Protein AF-A0A1V5PEC6-F1 (afdb_monomer_lite)

pLDDT: mean 80.4, std 12.34, range [36.28, 92.38]

Structure (mmCIF, N/CA/C/O backbone):
data_AF-A0A1V5PEC6-F1
#
_entry.id   AF-A0A1V5PEC6-F1
#
loop_
_atom_site.group_PDB
_atom_site.id
_atom_site.type_symbol
_atom_site.label_atom_id
_atom_site.label_alt_id
_atom_site.label_comp_id
_atom_site.label_asym_id
_atom_site.label_entity_id
_atom_site.label_seq_id
_atom_site.pdbx_PDB_ins_code
_atom_site.Cartn_x
_atom_site.Cartn_y
_atom_site.Cartn_z
_atom_site.occupancy
_atom_site.B_iso_or_equiv
_atom_site.auth_seq_id
_atom_site.auth_comp_id
_atom_site.auth_asym_id
_atom_site.auth_atom_id
_atom_site.pdbx_PDB_model_num
ATOM 1 N N . MET A 1 1 ? -6.894 9.941 4.009 1.00 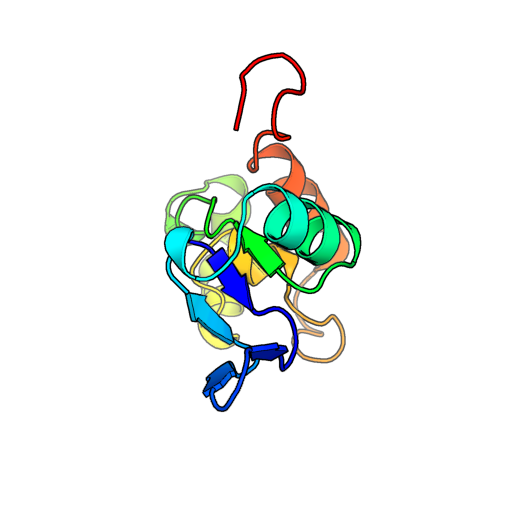76.56 1 MET A N 1
ATOM 2 C CA . MET A 1 1 ? -7.697 8.841 3.411 1.00 76.56 1 MET A CA 1
ATOM 3 C C . MET A 1 1 ? -6.934 7.546 3.629 1.00 76.56 1 MET A C 1
ATOM 5 O O . MET A 1 1 ? -5.707 7.568 3.592 1.00 76.56 1 MET A O 1
ATOM 9 N N . LEU A 1 2 ? -7.643 6.447 3.872 1.00 83.62 2 LEU A N 1
ATOM 10 C CA . LEU A 1 2 ? -7.085 5.103 4.033 1.00 83.62 2 LEU A CA 1
ATOM 11 C C . LEU A 1 2 ? -7.549 4.227 2.874 1.00 83.62 2 LEU A C 1
ATOM 13 O O . LEU A 1 2 ? -8.600 4.488 2.293 1.00 83.62 2 LEU A O 1
ATOM 17 N N . ARG A 1 3 ? -6.800 3.174 2.586 1.00 83.56 3 ARG A N 1
ATOM 18 C CA . ARG A 1 3 ? -7.191 2.110 1.667 1.00 83.56 3 ARG A CA 1
ATOM 19 C C . ARG A 1 3 ? -7.408 0.820 2.443 1.00 83.56 3 ARG A C 1
ATOM 21 O O . ARG A 1 3 ? -6.683 0.543 3.402 1.00 83.56 3 ARG A O 1
ATOM 28 N N . ALA A 1 4 ? -8.409 0.047 2.043 1.00 87.81 4 ALA A N 1
ATOM 29 C CA . ALA A 1 4 ? -8.644 -1.291 2.565 1.00 87.81 4 AL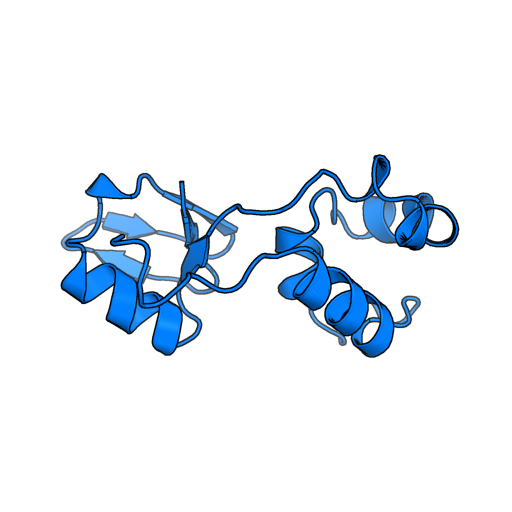A A CA 1
ATOM 30 C C . ALA A 1 4 ? -7.759 -2.322 1.855 1.00 87.81 4 ALA A C 1
ATOM 32 O O . ALA A 1 4 ? -7.869 -2.499 0.646 1.00 87.81 4 ALA A O 1
ATOM 33 N N . LEU A 1 5 ? -6.917 -3.037 2.605 1.00 84.38 5 LEU A N 1
ATOM 34 C CA . LEU A 1 5 ? -6.051 -4.091 2.044 1.00 84.38 5 LEU A CA 1
ATOM 35 C C . LEU A 1 5 ? -6.755 -5.454 2.006 1.00 84.38 5 LEU A C 1
ATOM 37 O O . LEU A 1 5 ? -6.326 -6.398 1.351 1.00 84.38 5 LEU A O 1
ATOM 41 N N . THR A 1 6 ? -7.878 -5.555 2.712 1.00 86.94 6 THR A N 1
ATOM 42 C CA . THR A 1 6 ? -8.738 -6.733 2.769 1.00 86.94 6 THR A CA 1
ATOM 43 C C . THR A 1 6 ? -10.194 -6.296 2.892 1.00 86.94 6 THR A C 1
ATOM 45 O O . THR A 1 6 ? -10.479 -5.134 3.182 1.00 86.94 6 THR A O 1
ATOM 48 N N . ASN A 1 7 ? -11.132 -7.225 2.724 1.00 89.69 7 ASN A N 1
ATOM 49 C CA . ASN A 1 7 ? -12.543 -6.944 2.962 1.00 89.69 7 ASN A CA 1
ATOM 50 C C . ASN A 1 7 ? -12.782 -6.669 4.459 1.00 89.69 7 ASN A C 1
ATOM 52 O O . ASN A 1 7 ? -12.430 -7.473 5.333 1.00 89.69 7 ASN A O 1
ATOM 56 N N . LEU A 1 8 ? -13.402 -5.530 4.767 1.00 91.25 8 LEU A N 1
ATOM 57 C CA . LEU A 1 8 ? -13.740 -5.111 6.126 1.00 91.25 8 LEU A CA 1
ATOM 58 C C . LEU A 1 8 ? -15.248 -4.990 6.279 1.00 91.25 8 LEU A C 1
ATOM 60 O O . LEU A 1 8 ? -15.952 -4.514 5.392 1.00 91.25 8 LEU A O 1
ATOM 64 N N . ARG A 1 9 ? -15.742 -5.362 7.458 1.00 90.31 9 ARG A N 1
ATOM 65 C CA . ARG A 1 9 ? -17.127 -5.115 7.848 1.00 90.31 9 ARG A CA 1
ATOM 66 C C . ARG A 1 9 ? -17.152 -4.072 8.952 1.00 90.31 9 ARG A C 1
ATOM 68 O O . ARG A 1 9 ? -16.499 -4.247 9.979 1.00 90.31 9 ARG A O 1
ATOM 75 N N . HIS A 1 10 ? -17.896 -2.997 8.734 1.00 87.44 10 HIS A N 1
ATOM 76 C CA . HIS A 1 10 ? -18.077 -1.923 9.702 1.00 87.44 10 HIS A CA 1
ATOM 77 C C . HIS A 1 10 ? -19.574 -1.681 9.908 1.00 87.44 10 HIS A C 1
ATOM 79 O O . HIS A 1 10 ? -20.243 -1.077 9.071 1.00 87.44 10 HIS A O 1
ATOM 85 N N . GLY A 1 11 ? -20.124 -2.217 11.002 1.00 87.12 11 GLY A N 1
ATOM 86 C CA . GLY A 1 11 ? -21.572 -2.263 11.204 1.00 87.12 11 GLY A CA 1
ATOM 87 C C . GLY A 1 11 ? -22.258 -3.064 10.092 1.00 87.12 11 GLY A C 1
ATOM 88 O O . GLY A 1 11 ? -21.949 -4.239 9.882 1.00 87.12 11 GLY A O 1
ATOM 89 N N . THR A 1 12 ? -23.173 -2.422 9.366 1.00 88.00 12 THR A N 1
ATOM 90 C CA . THR A 1 12 ? -23.863 -2.990 8.195 1.00 88.00 12 THR A CA 1
ATOM 91 C C . THR A 1 12 ? -23.119 -2.761 6.876 1.00 88.00 12 THR A C 1
ATOM 93 O O . THR A 1 12 ? -23.471 -3.373 5.870 1.00 88.00 12 THR A O 1
ATOM 96 N N . MET A 1 13 ? -22.083 -1.915 6.865 1.00 89.75 13 MET A N 1
ATOM 97 C CA . MET A 1 13 ? -21.319 -1.574 5.668 1.00 89.75 13 MET A CA 1
ATOM 98 C C . MET A 1 13 ? -20.239 -2.624 5.380 1.00 89.75 13 MET A C 1
ATOM 100 O O . MET A 1 13 ? -19.487 -3.027 6.274 1.00 89.75 13 MET A O 1
ATOM 104 N N . LEU A 1 14 ? -20.145 -3.037 4.115 1.00 92.38 14 LEU A N 1
ATOM 105 C CA . LEU A 1 14 ? -19.034 -3.822 3.583 1.00 92.38 14 LEU A CA 1
ATOM 106 C C . LEU A 1 14 ? -18.090 -2.880 2.830 1.00 92.38 14 LEU A C 1
ATOM 108 O O . LEU A 1 14 ? -18.511 -2.248 1.867 1.00 92.38 14 LEU A O 1
ATOM 112 N N . ILE A 1 15 ? -16.839 -2.807 3.276 1.00 91.69 15 ILE A N 1
ATOM 113 C CA . ILE A 1 15 ? -15.745 -2.105 2.597 1.00 91.69 15 ILE A CA 1
ATOM 114 C C . ILE A 1 15 ? -14.924 -3.182 1.891 1.00 91.69 15 ILE A C 1
ATOM 116 O O . ILE A 1 15 ? -14.429 -4.104 2.546 1.00 91.69 15 ILE A O 1
ATOM 120 N N . ARG A 1 16 ? -14.826 -3.115 0.567 1.00 86.69 16 ARG A N 1
ATOM 121 C CA . ARG A 1 16 ? -14.109 -4.110 -0.236 1.00 86.69 16 ARG A CA 1
ATOM 122 C C . ARG A 1 16 ? -12.607 -3.821 -0.238 1.00 86.69 16 ARG A C 1
ATOM 124 O O . ARG A 1 16 ? -12.192 -2.682 -0.044 1.00 86.69 16 ARG A O 1
ATOM 131 N N . LYS A 1 17 ? -11.787 -4.853 -0.469 1.00 83.44 17 LYS A N 1
ATOM 132 C CA . LYS A 1 17 ? -10.354 -4.683 -0.774 1.00 83.44 17 LYS A CA 1
ATOM 133 C C . LYS A 1 17 ? -10.211 -3.664 -1.917 1.00 83.44 17 LYS A C 1
ATOM 135 O O . LYS A 1 17 ? -10.938 -3.754 -2.901 1.00 83.44 17 LYS A O 1
ATOM 140 N N . GLY A 1 18 ? -9.300 -2.708 -1.760 1.00 73.12 18 GLY A N 1
ATOM 141 C CA . GLY A 1 18 ? -9.060 -1.612 -2.701 1.00 73.12 18 GLY A CA 1
ATOM 142 C C . GLY A 1 18 ? -9.884 -0.347 -2.439 1.00 73.12 18 GLY A C 1
ATOM 143 O O . GLY A 1 18 ? -9.473 0.727 -2.871 1.00 73.12 18 GLY A O 1
ATOM 144 N N . ASP A 1 19 ? -10.987 -0.421 -1.683 1.00 83.94 19 ASP A N 1
ATOM 145 C CA . ASP A 1 19 ? -11.826 0.755 -1.432 1.00 83.94 19 ASP A CA 1
ATOM 146 C C . ASP A 1 19 ? -11.064 1.836 -0.650 1.00 83.94 19 ASP A C 1
ATOM 148 O O . ASP A 1 19 ? -10.371 1.571 0.343 1.00 83.94 19 ASP A O 1
ATOM 152 N N . LEU A 1 20 ? -11.265 3.087 -1.071 1.00 81.69 20 LEU A N 1
ATOM 153 C CA . LEU A 1 20 ? -10.803 4.265 -0.351 1.00 81.69 20 LEU A CA 1
ATOM 154 C C . LEU A 1 20 ? -11.830 4.671 0.704 1.00 81.69 20 LEU A C 1
ATOM 156 O O . LEU A 1 20 ? -13.010 4.881 0.425 1.00 81.69 20 LEU A O 1
ATOM 160 N N . ILE A 1 21 ? -11.361 4.841 1.931 1.00 87.38 21 ILE A N 1
ATOM 161 C CA . ILE A 1 21 ? -12.182 5.138 3.100 1.00 87.38 21 ILE A CA 1
ATOM 162 C C . ILE A 1 21 ? -11.652 6.365 3.822 1.00 87.38 21 ILE A C 1
ATOM 164 O O . ILE A 1 21 ? -10.451 6.562 4.026 1.00 87.38 21 ILE A O 1
ATOM 168 N N . ARG A 1 22 ? -12.582 7.224 4.241 1.00 82.44 22 ARG A N 1
ATOM 169 C CA . ARG A 1 22 ? -12.245 8.395 5.049 1.00 82.44 22 ARG A CA 1
ATOM 170 C C . ARG A 1 22 ? -11.726 7.933 6.407 1.00 82.44 22 ARG A C 1
ATOM 172 O O . ARG A 1 22 ? -12.241 6.986 6.992 1.00 82.44 22 ARG A O 1
ATOM 179 N N . GLU A 1 23 ? -10.745 8.644 6.950 1.00 82.00 23 GLU A N 1
ATOM 180 C CA . GLU A 1 23 ? -10.177 8.319 8.267 1.00 82.00 23 GLU A CA 1
ATOM 181 C C . GLU A 1 23 ? -11.195 8.420 9.404 1.00 82.00 23 GLU A C 1
ATOM 183 O O . GLU A 1 23 ? -11.005 7.778 10.430 1.00 82.00 23 GLU A O 1
ATOM 188 N N . SER A 1 24 ? -12.278 9.178 9.199 1.00 83.31 24 SER A N 1
ATOM 189 C CA . SER A 1 24 ? -13.404 9.310 10.125 1.00 83.31 24 SER A CA 1
ATOM 190 C C . SER A 1 24 ? -14.307 8.075 10.199 1.00 83.31 24 SER A C 1
ATOM 192 O O . SER A 1 24 ? -15.147 8.010 11.091 1.00 83.31 24 SER A O 1
ATOM 194 N N . VAL A 1 25 ? -14.157 7.101 9.290 1.00 88.81 25 VAL A N 1
ATOM 195 C CA . VAL A 1 25 ? -14.927 5.842 9.318 1.00 88.81 25 VAL A CA 1
ATOM 196 C C . VAL A 1 25 ? -14.559 5.001 10.544 1.00 88.81 25 VAL A C 1
ATOM 198 O O . VAL A 1 25 ? -15.411 4.325 11.112 1.00 88.81 25 VAL A O 1
ATOM 201 N N . PHE A 1 26 ? -13.303 5.062 10.992 1.00 88.25 26 PHE A N 1
ATOM 202 C CA . PHE A 1 26 ? -12.824 4.329 12.162 1.00 88.25 26 PHE A CA 1
ATOM 203 C C . PHE A 1 26 ? -12.299 5.288 13.229 1.00 88.25 26 PHE A C 1
ATOM 205 O O . PHE A 1 26 ? -11.653 6.287 12.924 1.00 88.25 26 PHE A O 1
ATOM 212 N N . SER A 1 27 ? -12.502 4.949 14.505 1.00 88.75 27 SER A N 1
ATOM 213 C CA . SER A 1 27 ? -11.817 5.654 15.595 1.00 88.75 27 SER A CA 1
ATOM 214 C C . SER A 1 27 ? -10.294 5.530 15.444 1.00 88.75 27 SER A C 1
ATOM 216 O O . SER A 1 27 ? -9.811 4.526 14.913 1.00 88.75 27 SER A O 1
ATOM 218 N N . ALA A 1 28 ? -9.521 6.490 15.963 1.00 82.19 28 ALA A N 1
ATOM 219 C CA . ALA A 1 28 ? -8.054 6.450 15.900 1.00 82.19 28 ALA A CA 1
ATOM 220 C C . ALA A 1 28 ? -7.473 5.139 16.471 1.00 82.19 28 ALA A C 1
ATOM 222 O O . ALA A 1 28 ? -6.570 4.544 15.881 1.00 82.19 28 ALA A O 1
ATOM 223 N N . LYS A 1 29 ? -8.063 4.625 17.561 1.00 86.50 29 LYS A N 1
ATOM 224 C CA . LYS A 1 29 ? -7.698 3.333 18.161 1.00 86.50 29 LYS A CA 1
ATOM 225 C C . LYS A 1 29 ? -7.959 2.165 17.206 1.00 86.50 29 LYS A C 1
ATOM 227 O O . LYS A 1 29 ? -7.072 1.347 16.982 1.00 86.50 29 LYS A O 1
ATOM 232 N N . THR A 1 30 ? -9.161 2.080 16.634 1.00 88.94 30 THR A N 1
ATOM 233 C CA . THR A 1 30 ? -9.528 1.011 15.688 1.00 88.94 30 THR A CA 1
ATOM 234 C C . THR A 1 30 ? -8.667 1.067 14.433 1.00 88.94 30 THR A C 1
ATOM 236 O O . THR A 1 30 ? -8.189 0.037 13.972 1.00 88.94 30 THR A O 1
ATOM 239 N N . ARG A 1 31 ? -8.421 2.272 13.913 1.00 88.12 31 ARG A N 1
ATOM 240 C CA . ARG A 1 31 ? -7.539 2.509 12.773 1.00 88.12 31 ARG A CA 1
ATOM 241 C C . ARG A 1 31 ? -6.131 1.984 13.042 1.00 88.12 31 ARG A C 1
ATOM 243 O O . ARG A 1 31 ? -5.624 1.222 12.231 1.00 88.12 31 ARG A O 1
ATOM 250 N N . GLY A 1 32 ? -5.535 2.324 14.187 1.00 78.50 32 GLY A N 1
ATOM 251 C CA . GLY A 1 32 ? -4.208 1.830 14.567 1.00 78.50 32 GLY A CA 1
ATOM 252 C C . GLY A 1 32 ? -4.134 0.301 14.625 1.00 78.50 32 GLY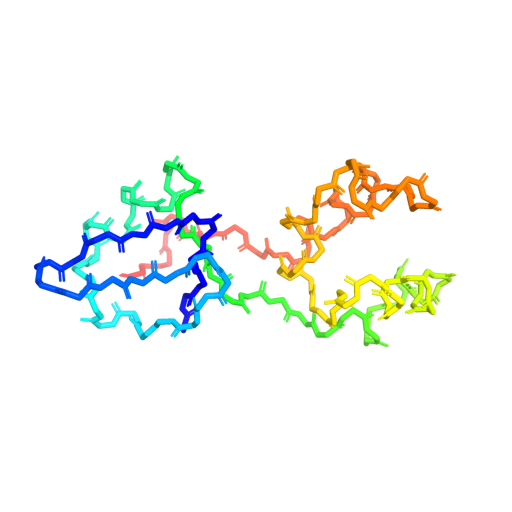 A C 1
ATOM 253 O O . GLY A 1 32 ? -3.184 -0.281 14.112 1.00 78.50 32 GLY A O 1
ATOM 254 N N . VAL A 1 33 ? -5.165 -0.357 15.169 1.00 87.31 33 VAL A N 1
ATOM 255 C CA . VAL A 1 33 ? -5.249 -1.830 15.198 1.00 87.31 33 VAL A CA 1
ATOM 256 C C . VAL A 1 33 ? -5.358 -2.413 13.790 1.00 87.31 33 VAL A C 1
ATOM 258 O O . VAL A 1 33 ? -4.633 -3.345 13.463 1.00 87.31 33 VAL A O 1
ATOM 261 N N . LEU A 1 34 ? -6.232 -1.866 12.944 1.00 89.31 34 LEU A N 1
ATOM 262 C CA . LEU A 1 34 ? -6.418 -2.360 11.579 1.00 89.31 34 LEU A CA 1
ATOM 263 C C . LEU A 1 34 ? -5.168 -2.153 10.714 1.00 89.31 34 LEU A C 1
ATOM 265 O O . LEU A 1 34 ? -4.850 -3.021 9.908 1.00 89.31 34 LEU A O 1
ATOM 269 N N . ILE A 1 35 ? -4.436 -1.053 10.905 1.00 84.56 35 ILE A N 1
ATOM 270 C CA . ILE A 1 35 ? -3.148 -0.823 10.238 1.00 84.56 35 ILE A CA 1
ATOM 271 C C . ILE A 1 35 ? -2.102 -1.827 10.733 1.00 84.56 35 ILE A C 1
ATOM 273 O O . ILE A 1 35 ? -1.455 -2.480 9.925 1.00 84.56 35 ILE A O 1
ATOM 277 N N . ALA A 1 36 ? -1.979 -2.019 12.051 1.00 76.94 36 ALA A N 1
ATOM 278 C CA . ALA A 1 36 ? -1.042 -2.991 12.621 1.00 76.94 36 ALA A CA 1
ATOM 279 C C . ALA A 1 36 ? -1.339 -4.441 12.193 1.00 76.94 36 ALA A C 1
ATOM 281 O O . ALA A 1 36 ? -0.439 -5.272 12.160 1.00 76.94 36 ALA A O 1
ATOM 282 N N . GLN A 1 37 ? -2.595 -4.743 11.857 1.00 86.56 37 GLN A N 1
ATOM 283 C CA . GLN A 1 37 ? -3.032 -6.035 11.326 1.00 86.56 37 GLN A CA 1
ATOM 284 C C . GLN A 1 37 ? -2.905 -6.150 9.797 1.00 86.56 37 GLN A C 1
ATOM 286 O O . GLN A 1 37 ? -3.374 -7.140 9.241 1.00 86.56 37 GLN A O 1
ATOM 291 N N . GLY A 1 38 ? -2.358 -5.145 9.103 1.00 82.88 38 GLY A N 1
ATOM 292 C CA . GLY A 1 38 ? -2.254 -5.151 7.639 1.00 82.88 38 GLY A CA 1
ATOM 293 C C . GLY A 1 38 ? -3.612 -5.140 6.930 1.00 82.88 38 GLY A C 1
ATOM 294 O O . GLY A 1 38 ? -3.758 -5.672 5.839 1.00 82.88 38 GLY A O 1
ATOM 295 N N . ARG A 1 39 ? -4.651 -4.586 7.565 1.00 86.81 39 ARG A N 1
ATOM 296 C CA . ARG A 1 39 ? -6.019 -4.521 7.020 1.00 86.81 39 ARG A CA 1
ATOM 297 C C . ARG A 1 39 ? -6.349 -3.167 6.401 1.00 86.81 39 ARG A C 1
ATOM 299 O O . ARG A 1 39 ? -7.241 -3.079 5.557 1.00 86.81 39 ARG A O 1
ATOM 306 N N . LEU A 1 40 ? -5.648 -2.125 6.839 1.00 86.94 40 LEU A N 1
ATOM 307 C CA . LEU A 1 40 ? -5.708 -0.771 6.304 1.00 86.94 40 LEU A CA 1
ATOM 308 C C . LEU A 1 40 ? -4.295 -0.263 6.041 1.00 86.94 40 LEU A C 1
ATOM 310 O O . LEU A 1 40 ? -3.403 -0.512 6.847 1.00 86.94 40 LEU A O 1
ATOM 314 N N . ALA A 1 41 ? -4.134 0.540 4.997 1.00 81.44 41 ALA A N 1
ATOM 315 C CA . ALA A 1 41 ? -2.942 1.354 4.795 1.00 81.44 41 ALA A CA 1
ATOM 316 C C . ALA A 1 41 ? -3.336 2.821 4.584 1.00 81.44 41 ALA A C 1
ATOM 318 O O . ALA A 1 41 ? -4.410 3.107 4.043 1.00 81.44 41 ALA A O 1
ATOM 319 N N . PRO A 1 42 ? -2.499 3.784 4.993 1.00 73.81 42 PRO A N 1
ATOM 320 C CA . PRO A 1 42 ? -2.605 5.145 4.489 1.00 73.81 42 PRO A CA 1
ATOM 321 C C . PRO A 1 42 ? -2.472 5.144 2.962 1.00 73.81 42 PRO A C 1
ATOM 323 O O . PRO A 1 42 ? -1.634 4.431 2.424 1.00 73.81 42 PRO A O 1
ATOM 326 N N . VAL A 1 43 ? -3.213 6.008 2.262 1.00 70.19 43 VAL A N 1
ATOM 327 C CA . VAL A 1 43 ? -3.013 6.265 0.812 1.00 70.19 43 VAL A CA 1
ATOM 328 C C . VAL A 1 43 ? -1.710 7.059 0.573 1.00 70.19 43 VAL A C 1
ATOM 330 O O . VAL A 1 43 ? -1.577 7.806 -0.387 1.00 70.19 43 VAL A O 1
ATOM 333 N N . GLN A 1 44 ? -0.753 7.010 1.502 1.00 66.12 44 GLN A N 1
ATOM 334 C CA . GLN A 1 44 ? 0.423 7.863 1.436 1.00 66.12 44 GLN A CA 1
ATOM 335 C C . GLN A 1 44 ? 1.435 7.286 0.459 1.00 66.12 44 GLN A C 1
ATOM 337 O O . GLN A 1 44 ? 1.989 6.216 0.677 1.00 66.12 44 GLN A O 1
ATOM 342 N N . GLY A 1 45 ? 1.685 8.045 -0.599 1.00 64.44 45 GLY A N 1
ATOM 343 C CA . GLY A 1 45 ? 2.735 7.776 -1.557 1.00 64.44 45 GLY A CA 1
ATOM 344 C C . GLY A 1 45 ? 2.584 8.693 -2.768 1.00 64.44 45 GLY A C 1
ATOM 345 O O . GLY A 1 45 ? 1.452 8.940 -3.189 1.00 64.44 45 GLY A O 1
ATOM 346 N N . PRO A 1 46 ? 3.673 9.245 -3.322 1.00 70.44 46 PRO A N 1
ATOM 347 C CA . PRO A 1 46 ? 3.592 9.911 -4.616 1.00 70.44 46 PRO A CA 1
ATOM 348 C C . PRO A 1 46 ? 3.120 8.917 -5.698 1.00 70.44 46 PRO A C 1
ATOM 350 O O . PRO A 1 46 ? 3.253 7.701 -5.518 1.00 70.44 46 PRO A O 1
ATOM 353 N N . PRO A 1 47 ? 2.578 9.397 -6.829 1.00 80.81 47 PRO A N 1
ATOM 354 C CA . PRO A 1 47 ? 2.415 8.560 -8.013 1.00 80.81 47 PRO A CA 1
ATOM 355 C C . PRO A 1 47 ? 3.739 7.875 -8.372 1.00 80.81 47 PRO A C 1
ATOM 357 O O . PRO A 1 47 ? 4.786 8.525 -8.329 1.00 80.81 47 PRO A O 1
ATOM 360 N N . VAL A 1 48 ? 3.726 6.595 -8.756 1.00 83.12 48 VAL A N 1
ATOM 361 C CA . VAL A 1 48 ? 4.968 5.900 -9.151 1.00 83.12 48 VAL A CA 1
ATOM 362 C C . VAL A 1 48 ? 5.643 6.600 -10.333 1.00 83.12 48 VAL A C 1
ATOM 364 O O . VAL A 1 48 ? 6.865 6.682 -10.382 1.00 83.12 48 VAL A O 1
ATOM 367 N N . ALA A 1 49 ? 4.845 7.212 -11.216 1.00 79.25 49 ALA A N 1
ATOM 368 C CA . ALA A 1 49 ? 5.304 7.957 -12.386 1.00 79.25 49 ALA A CA 1
ATOM 369 C C . ALA A 1 49 ? 6.162 9.194 -12.062 1.00 79.25 49 ALA A C 1
ATOM 371 O O . ALA A 1 49 ? 6.899 9.660 -12.924 1.00 79.25 49 ALA A O 1
ATOM 372 N N . VAL A 1 50 ? 6.074 9.746 -10.844 1.00 80.12 50 VAL A N 1
ATOM 373 C CA . VAL A 1 50 ? 6.880 10.913 -10.436 1.00 80.12 50 VAL A CA 1
ATOM 374 C C . VAL A 1 50 ? 8.079 10.532 -9.566 1.00 80.12 50 VAL A C 1
ATOM 376 O O . VAL A 1 50 ? 8.785 11.413 -9.077 1.00 80.12 50 VAL A O 1
ATOM 379 N N . VAL A 1 51 ? 8.315 9.234 -9.349 1.00 84.06 51 VAL A N 1
ATOM 380 C CA . VAL A 1 51 ? 9.454 8.728 -8.581 1.00 84.06 51 VAL A CA 1
ATOM 381 C C . VAL A 1 51 ? 10.536 8.249 -9.556 1.00 84.06 51 VAL A C 1
ATOM 383 O O . VAL A 1 51 ? 10.347 7.218 -10.202 1.00 84.06 51 VAL A O 1
ATOM 386 N N . PRO A 1 52 ? 11.705 8.916 -9.629 1.00 85.00 52 PRO A N 1
ATOM 387 C CA . PRO A 1 52 ? 12.763 8.561 -10.585 1.00 85.00 52 PRO A CA 1
ATOM 388 C C . PRO A 1 52 ? 13.246 7.108 -10.476 1.00 85.00 52 PRO A C 1
ATOM 390 O O . PRO A 1 52 ? 13.637 6.495 -11.460 1.00 85.00 52 PRO A O 1
ATOM 393 N N . GLN A 1 53 ? 13.188 6.525 -9.276 1.00 84.88 53 GLN A N 1
ATOM 394 C CA . GLN A 1 53 ? 13.602 5.140 -9.029 1.00 84.88 53 GLN A CA 1
ATOM 395 C C . GLN A 1 53 ? 12.679 4.104 -9.697 1.00 84.88 53 GLN A C 1
ATOM 397 O O . GLN A 1 53 ? 13.113 2.981 -9.948 1.00 84.88 53 GLN A O 1
ATOM 402 N N . PHE A 1 54 ? 11.427 4.469 -9.994 1.00 89.19 54 PHE A N 1
ATOM 403 C CA . PHE A 1 54 ? 10.443 3.588 -10.632 1.00 89.19 54 PHE A CA 1
ATOM 404 C C . PHE A 1 54 ? 10.274 3.851 -12.129 1.00 89.19 54 PHE A C 1
ATOM 406 O O . PHE A 1 54 ? 9.612 3.065 -12.800 1.00 89.19 54 PHE A O 1
ATOM 413 N N . GLU A 1 55 ? 10.908 4.895 -12.672 1.00 88.38 55 GLU A N 1
ATOM 414 C CA . GLU A 1 55 ? 10.863 5.235 -14.100 1.00 88.38 55 GLU A CA 1
ATOM 415 C C . GLU A 1 55 ? 11.170 4.038 -15.024 1.00 88.38 55 GLU A C 1
ATOM 417 O O . GLU A 1 55 ? 10.392 3.816 -15.955 1.00 88.38 55 GLU A O 1
ATOM 422 N N . PRO A 1 56 ? 12.189 3.188 -14.756 1.00 90.25 56 PRO A N 1
ATOM 423 C CA . PRO A 1 56 ? 12.482 2.036 -15.616 1.00 90.25 56 PRO A CA 1
ATOM 424 C C . PRO A 1 56 ? 11.362 0.988 -15.658 1.00 90.25 56 PRO A C 1
ATOM 426 O O . PRO A 1 56 ? 11.308 0.182 -16.582 1.00 90.25 56 PRO A O 1
ATOM 429 N N . TYR A 1 57 ? 10.477 0.997 -14.660 1.00 89.38 57 TYR A N 1
ATOM 430 C CA . TYR A 1 57 ? 9.407 0.020 -14.473 1.00 89.38 57 TYR A CA 1
ATOM 431 C C . TYR A 1 57 ? 8.018 0.624 -14.702 1.00 89.38 57 TYR A C 1
ATOM 433 O O . TYR A 1 57 ? 7.025 -0.086 -14.580 1.00 89.38 57 TYR A O 1
ATOM 441 N N . ALA A 1 58 ? 7.917 1.913 -15.045 1.00 85.00 58 ALA A N 1
ATOM 442 C CA . ALA A 1 58 ? 6.649 2.640 -15.091 1.00 85.00 58 ALA A CA 1
ATOM 443 C C . ALA A 1 58 ? 5.621 2.009 -16.045 1.00 85.00 58 ALA A C 1
ATOM 445 O O . ALA A 1 58 ? 4.439 1.946 -15.718 1.00 85.00 58 ALA A O 1
ATOM 446 N N . ALA A 1 59 ? 6.064 1.500 -17.200 1.00 86.19 59 ALA A N 1
ATOM 447 C CA . ALA A 1 59 ? 5.183 0.840 -18.163 1.00 86.19 59 ALA A CA 1
ATOM 448 C C . ALA A 1 59 ? 4.631 -0.495 -17.635 1.00 86.19 59 ALA A C 1
ATOM 450 O O . ALA A 1 59 ? 3.434 -0.747 -17.752 1.00 86.19 59 ALA A O 1
ATOM 451 N N . SER A 1 60 ? 5.482 -1.321 -17.019 1.00 89.31 60 SER A N 1
ATOM 452 C CA . SER A 1 60 ? 5.064 -2.586 -16.403 1.00 89.31 60 SER A CA 1
ATOM 453 C C . SER A 1 60 ? 4.171 -2.346 -15.184 1.00 89.31 60 SER A C 1
ATOM 455 O O . SER A 1 60 ? 3.129 -2.975 -15.053 1.00 89.31 60 SER A O 1
ATOM 457 N N . LEU A 1 61 ? 4.505 -1.370 -14.334 1.00 89.00 61 LEU A N 1
ATOM 458 C CA . LEU A 1 61 ? 3.668 -0.963 -13.201 1.00 89.00 61 LEU A CA 1
ATOM 459 C C . LEU A 1 61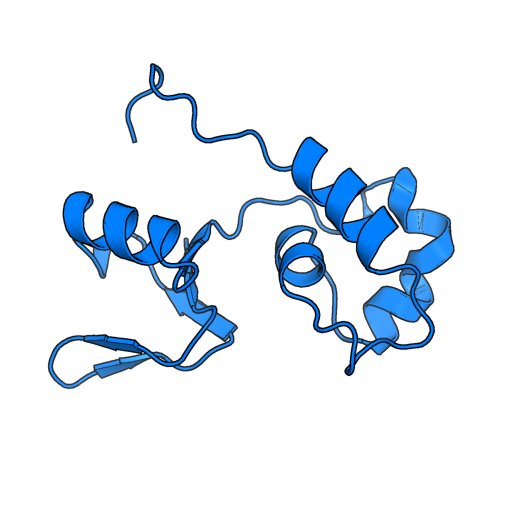 ? 2.275 -0.505 -13.662 1.00 89.00 61 LEU A C 1
ATOM 461 O O . LEU A 1 61 ? 1.272 -0.943 -13.106 1.00 89.00 61 LEU A O 1
ATOM 465 N N . ALA A 1 62 ? 2.194 0.301 -14.726 1.00 87.00 62 ALA A N 1
ATOM 466 C CA . ALA A 1 62 ? 0.919 0.725 -15.299 1.00 87.00 62 ALA A CA 1
ATOM 467 C C . ALA A 1 62 ? 0.116 -0.442 -15.903 1.00 87.00 62 ALA A C 1
ATOM 469 O O . ALA A 1 62 ? -1.107 -0.468 -15.774 1.00 87.00 62 ALA A O 1
ATOM 470 N N . ALA A 1 63 ? 0.784 -1.423 -16.524 1.00 88.19 63 ALA A N 1
ATOM 471 C CA . ALA A 1 63 ? 0.136 -2.631 -17.043 1.00 88.19 63 ALA A CA 1
ATOM 472 C C . ALA A 1 63 ? -0.511 -3.478 -15.931 1.00 88.19 63 ALA A C 1
ATOM 474 O O . ALA A 1 63 ? -1.526 -4.126 -16.174 1.00 88.19 63 ALA A O 1
ATOM 475 N N . HIS A 1 64 ? 0.030 -3.401 -14.713 1.00 86.62 64 HIS A N 1
ATOM 476 C CA . HIS A 1 64 ? -0.503 -4.030 -13.500 1.00 86.62 64 HIS A CA 1
ATOM 477 C C . HIS A 1 64 ? -1.455 -3.140 -12.695 1.00 86.62 64 HIS A C 1
ATOM 479 O O . HIS A 1 64 ? -1.821 -3.483 -11.574 1.00 86.62 64 HIS A O 1
ATOM 485 N N . HIS A 1 65 ? -1.868 -1.994 -13.243 1.00 85.69 65 HIS A N 1
ATOM 486 C CA . HIS A 1 65 ? -2.714 -1.013 -12.552 1.00 85.69 65 HIS A CA 1
ATOM 487 C C . HIS A 1 65 ? -2.109 -0.483 -11.235 1.00 85.69 65 HIS A C 1
ATOM 489 O O . HIS A 1 65 ? -2.832 -0.148 -10.298 1.00 85.69 65 HIS A O 1
ATOM 495 N N . ILE A 1 66 ? -0.777 -0.388 -11.165 1.00 86.94 66 ILE A N 1
ATOM 496 C CA . ILE A 1 66 ? -0.038 0.184 -10.037 1.00 86.94 66 ILE A CA 1
ATOM 497 C C . ILE A 1 66 ? 0.336 1.630 -10.385 1.00 86.94 66 ILE A C 1
ATOM 499 O O . ILE A 1 66 ? 1.312 1.881 -11.094 1.00 86.94 66 ILE A O 1
ATOM 503 N N . GLU A 1 67 ? -0.425 2.601 -9.880 1.00 83.75 67 GLU A N 1
ATOM 504 C CA . GLU A 1 67 ? -0.252 4.029 -10.190 1.00 83.75 67 GLU A CA 1
ATOM 505 C C . GLU A 1 67 ? 0.412 4.811 -9.048 1.00 83.75 67 GLU A C 1
ATOM 507 O O . GLU A 1 67 ? 1.016 5.868 -9.257 1.00 83.75 67 GLU A O 1
ATOM 512 N N . THR A 1 68 ? 0.345 4.291 -7.826 1.00 83.69 68 THR A N 1
ATOM 513 C CA . THR A 1 68 ? 0.838 4.940 -6.609 1.00 83.69 68 THR A CA 1
ATOM 514 C C . THR A 1 68 ? 1.818 4.060 -5.842 1.00 83.69 68 THR A C 1
ATOM 516 O O . THR A 1 68 ? 1.759 2.833 -5.879 1.00 83.69 68 THR A O 1
ATOM 519 N N . VAL A 1 69 ? 2.718 4.691 -5.082 1.00 82.75 69 VAL A N 1
ATOM 520 C CA . VAL A 1 69 ? 3.639 3.972 -4.181 1.00 82.75 69 VAL A CA 1
ATOM 521 C C . VAL A 1 69 ? 2.882 3.106 -3.166 1.00 82.75 69 VAL A C 1
ATOM 523 O O . VAL A 1 69 ? 3.355 2.035 -2.802 1.00 82.75 69 VAL A O 1
ATOM 526 N N . GLY A 1 70 ? 1.681 3.522 -2.751 1.00 78.19 70 GLY A N 1
ATOM 527 C CA . GLY A 1 70 ? 0.817 2.696 -1.909 1.00 78.19 70 GLY A CA 1
ATOM 528 C C . GLY A 1 70 ? 0.344 1.426 -2.618 1.00 78.19 70 GLY A C 1
ATOM 529 O O . GLY A 1 70 ? 0.388 0.349 -2.035 1.00 78.19 70 GLY A O 1
ATOM 530 N N . GLU A 1 71 ? -0.090 1.515 -3.874 1.00 81.31 71 GLU A N 1
ATOM 531 C CA . GLU A 1 71 ? -0.472 0.332 -4.662 1.00 81.31 71 GLU A CA 1
ATOM 532 C C . GLU A 1 71 ? 0.705 -0.617 -4.870 1.00 81.31 71 GLU A C 1
ATOM 534 O O . GLU A 1 71 ? 0.533 -1.820 -4.715 1.00 81.31 71 GLU A O 1
ATOM 539 N N . LEU A 1 72 ? 1.906 -0.080 -5.097 1.00 86.06 72 LEU A N 1
ATOM 540 C CA . LEU A 1 72 ? 3.125 -0.875 -5.233 1.00 86.06 72 LEU A CA 1
ATOM 541 C C . LEU A 1 72 ? 3.438 -1.685 -3.965 1.00 86.06 72 LEU A C 1
ATOM 543 O O . LEU A 1 72 ? 3.816 -2.852 -4.053 1.00 86.06 72 LEU A O 1
ATOM 547 N N . LEU A 1 73 ? 3.244 -1.096 -2.782 1.00 82.88 73 LEU A N 1
ATOM 548 C CA . LEU A 1 73 ? 3.447 -1.779 -1.495 1.00 82.88 73 LEU A CA 1
ATOM 549 C C . LEU A 1 73 ? 2.475 -2.934 -1.240 1.00 82.88 73 LEU A C 1
ATOM 551 O O . LEU A 1 73 ? 2.779 -3.813 -0.439 1.00 82.88 73 LEU A O 1
ATOM 555 N N . ASP A 1 74 ? 1.334 -2.935 -1.919 1.00 79.25 74 ASP A N 1
ATOM 556 C CA . ASP A 1 74 ? 0.288 -3.942 -1.752 1.00 79.25 74 ASP A CA 1
ATOM 557 C C . ASP A 1 74 ? 0.213 -4.937 -2.907 1.00 79.25 74 ASP A C 1
ATOM 559 O O . ASP A 1 74 ? -0.598 -5.864 -2.849 1.00 79.25 74 ASP A O 1
ATOM 563 N N . ALA A 1 75 ? 0.991 -4.710 -3.964 1.00 83.50 75 ALA A N 1
ATOM 564 C CA . ALA A 1 75 ? 1.032 -5.595 -5.109 1.00 83.50 75 ALA A CA 1
ATOM 565 C C . ALA A 1 75 ? 1.409 -7.013 -4.659 1.00 83.50 75 ALA A C 1
ATOM 567 O O . ALA A 1 75 ? 2.259 -7.199 -3.779 1.00 83.50 75 ALA A O 1
ATOM 568 N N . ASP A 1 76 ? 0.744 -8.001 -5.249 1.00 81.38 76 ASP A N 1
ATOM 569 C CA . ASP A 1 76 ? 1.020 -9.407 -4.994 1.00 81.38 76 ASP A CA 1
ATOM 570 C C . ASP A 1 76 ? 2.112 -9.895 -5.952 1.00 81.38 76 ASP A C 1
ATOM 572 O O . ASP A 1 76 ? 2.108 -9.575 -7.141 1.00 81.38 76 ASP A O 1
ATOM 576 N N . ALA A 1 77 ? 3.055 -10.680 -5.434 1.00 78.69 77 ALA A N 1
ATOM 577 C CA . ALA A 1 77 ? 4.124 -11.251 -6.244 1.00 78.69 77 ALA A CA 1
ATOM 578 C C . ALA A 1 77 ? 3.581 -12.243 -7.284 1.00 78.69 77 ALA A C 1
ATOM 580 O O . ALA A 1 77 ? 4.179 -12.375 -8.348 1.00 78.69 77 ALA A O 1
ATOM 581 N N . GLU A 1 78 ? 2.451 -12.901 -6.997 1.00 80.00 78 GLU A N 1
ATOM 582 C CA . GLU A 1 78 ? 1.779 -13.801 -7.944 1.00 80.00 78 GLU A CA 1
ATOM 583 C C . GLU A 1 78 ? 1.093 -13.040 -9.092 1.00 80.00 78 GLU A C 1
ATOM 585 O O . GLU A 1 78 ? 0.940 -13.576 -10.186 1.00 80.00 78 GLU A O 1
ATOM 590 N N . GLU A 1 79 ? 0.692 -11.783 -8.872 1.00 79.25 79 GLU A N 1
ATOM 591 C CA . GLU A 1 79 ? -0.011 -10.973 -9.877 1.00 79.25 79 GLU A CA 1
ATOM 592 C C . GLU A 1 79 ? 0.952 -10.176 -10.776 1.00 79.25 79 GLU A C 1
ATOM 594 O O . GLU A 1 79 ? 0.551 -9.756 -11.860 1.00 79.25 79 GLU A O 1
ATOM 599 N N . CYS A 1 80 ? 2.221 -10.002 -10.378 1.00 82.44 80 CYS A N 1
ATOM 600 C CA . CYS A 1 80 ? 3.212 -9.231 -11.138 1.00 82.44 80 CYS A CA 1
ATOM 601 C C . CYS A 1 80 ? 4.573 -9.942 -11.273 1.00 82.44 80 CYS A C 1
ATOM 603 O O . CYS A 1 80 ? 5.618 -9.408 -10.890 1.00 82.44 80 CYS A O 1
ATOM 605 N N . GLU A 1 81 ? 4.566 -11.152 -11.833 1.00 79.56 81 GLU A N 1
ATOM 606 C CA . GLU A 1 81 ? 5.753 -12.012 -11.984 1.00 79.56 81 GLU A CA 1
ATOM 607 C C . GLU A 1 81 ? 6.903 -11.384 -12.805 1.00 79.56 81 GLU A C 1
ATOM 609 O O . GLU A 1 81 ? 8.064 -11.770 -12.656 1.00 79.56 81 GLU A O 1
ATOM 614 N N . ASP A 1 82 ? 6.608 -10.412 -13.672 1.00 83.62 82 ASP A N 1
ATOM 615 C CA . ASP A 1 82 ? 7.576 -9.690 -14.509 1.00 83.62 82 ASP A CA 1
ATOM 616 C C . ASP A 1 82 ? 8.263 -8.513 -13.794 1.00 83.62 82 ASP A C 1
ATOM 618 O O . ASP A 1 82 ? 9.209 -7.927 -14.330 1.00 83.62 82 ASP A O 1
ATOM 622 N N . LEU A 1 83 ? 7.822 -8.166 -12.582 1.00 86.25 83 LEU A N 1
ATOM 623 C CA . LEU A 1 83 ? 8.374 -7.069 -11.795 1.00 86.25 83 LEU A CA 1
ATOM 624 C C . LEU A 1 83 ? 9.295 -7.584 -10.676 1.00 86.25 83 LEU A C 1
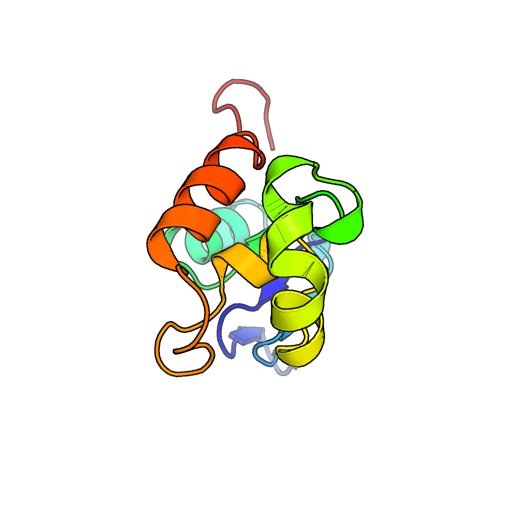ATOM 626 O O . LEU A 1 83 ? 8.958 -8.541 -9.978 1.00 86.25 83 LEU A O 1
ATOM 630 N N . PRO A 1 84 ? 10.429 -6.908 -10.393 1.00 91.06 84 PRO A N 1
ATOM 631 C CA . PRO A 1 84 ? 11.242 -7.187 -9.209 1.00 91.06 84 PRO A CA 1
ATOM 632 C C . PRO A 1 84 ? 10.565 -6.634 -7.941 1.00 91.06 84 PRO A C 1
ATOM 634 O O . PRO A 1 84 ? 11.062 -5.708 -7.293 1.00 91.06 84 PRO A O 1
ATOM 637 N N . LEU A 1 85 ? 9.406 -7.198 -7.593 1.00 88.25 85 LEU A N 1
ATOM 638 C CA . LEU A 1 85 ? 8.458 -6.643 -6.629 1.00 88.25 85 LEU A CA 1
ATOM 639 C C . LEU A 1 85 ? 9.083 -6.385 -5.257 1.00 88.25 85 LEU A C 1
ATOM 641 O O . LEU A 1 85 ? 8.940 -5.298 -4.712 1.00 88.25 85 LEU A O 1
ATOM 645 N N . ALA A 1 86 ? 9.855 -7.343 -4.738 1.00 85.44 86 ALA A N 1
ATOM 646 C CA . ALA A 1 86 ? 10.509 -7.219 -3.436 1.00 85.44 86 ALA A CA 1
ATOM 647 C C . ALA A 1 86 ? 11.466 -6.013 -3.368 1.00 85.44 86 ALA A C 1
ATOM 649 O O . ALA A 1 86 ? 11.510 -5.301 -2.364 1.00 85.44 86 ALA A O 1
ATOM 650 N N . SER A 1 87 ? 12.214 -5.752 -4.443 1.00 87.69 87 SER A N 1
ATOM 651 C CA . SER A 1 87 ? 13.122 -4.602 -4.523 1.00 87.69 87 SER A CA 1
ATOM 652 C C . SER A 1 87 ? 12.358 -3.287 -4.669 1.00 87.69 87 SER A C 1
ATOM 654 O O . SER A 1 87 ? 12.706 -2.297 -4.026 1.00 87.69 87 SER A O 1
ATOM 656 N N . LEU A 1 88 ? 11.294 -3.279 -5.474 1.00 87.94 88 LEU A N 1
ATOM 657 C CA . LEU A 1 88 ? 10.447 -2.103 -5.674 1.00 87.94 88 LEU A CA 1
ATOM 658 C C . LEU A 1 88 ? 9.677 -1.728 -4.401 1.00 87.94 88 LEU A C 1
ATOM 660 O O . LEU A 1 88 ? 9.606 -0.552 -4.054 1.00 87.94 88 LEU A O 1
ATOM 664 N N . GLN A 1 89 ? 9.168 -2.714 -3.663 1.00 88.06 89 GLN A N 1
ATOM 665 C CA . GLN A 1 89 ? 8.486 -2.525 -2.382 1.00 88.06 89 GLN A CA 1
ATOM 666 C C . GLN A 1 89 ? 9.435 -2.036 -1.284 1.00 88.06 89 GLN A C 1
ATOM 668 O O . GLN A 1 89 ? 9.054 -1.184 -0.479 1.00 88.06 89 GLN A O 1
ATOM 673 N N . ALA A 1 90 ? 10.685 -2.509 -1.268 1.00 84.50 90 ALA A N 1
ATOM 674 C CA . ALA A 1 90 ? 11.701 -1.987 -0.359 1.00 84.50 90 ALA A CA 1
ATOM 675 C C . ALA A 1 90 ? 11.953 -0.489 -0.611 1.00 84.50 90 ALA A C 1
ATOM 677 O O . ALA A 1 90 ? 11.849 0.311 0.318 1.00 84.50 90 ALA A O 1
ATOM 678 N N . ALA A 1 91 ? 12.169 -0.095 -1.871 1.00 83.81 91 ALA A N 1
ATOM 679 C CA . ALA A 1 91 ? 12.329 1.310 -2.254 1.00 83.81 91 ALA A CA 1
ATOM 680 C C . ALA A 1 91 ? 11.067 2.148 -1.964 1.00 83.81 91 ALA A C 1
ATOM 682 O O . ALA A 1 91 ? 11.148 3.267 -1.461 1.00 83.81 91 ALA A O 1
ATOM 683 N N . ALA A 1 92 ? 9.878 1.592 -2.209 1.00 84.00 92 ALA A N 1
ATOM 684 C CA . ALA A 1 92 ? 8.601 2.227 -1.893 1.00 84.00 92 ALA A CA 1
ATOM 685 C C . ALA A 1 92 ? 8.430 2.479 -0.386 1.00 84.00 92 ALA A C 1
ATOM 687 O O . ALA A 1 92 ? 7.940 3.536 0.014 1.00 84.00 92 ALA A O 1
ATOM 688 N N . THR A 1 93 ? 8.883 1.548 0.456 1.00 79.50 93 THR A N 1
ATOM 689 C CA . THR A 1 93 ? 8.796 1.661 1.919 1.00 79.50 93 THR A CA 1
ATOM 690 C C . THR A 1 93 ? 9.635 2.825 2.444 1.00 79.50 93 THR A C 1
ATOM 692 O O . THR A 1 93 ? 9.215 3.508 3.373 1.00 79.50 93 THR A O 1
ATOM 695 N N . GLU A 1 94 ? 10.786 3.111 1.831 1.00 77.56 94 GLU A N 1
ATOM 696 C CA . GLU A 1 94 ? 11.623 4.262 2.203 1.00 77.56 94 GLU A CA 1
ATOM 697 C C . GLU A 1 94 ? 10.961 5.613 1.876 1.00 77.56 94 GLU A C 1
ATOM 699 O O . GLU A 1 94 ? 11.206 6.615 2.554 1.00 77.56 94 GLU A O 1
ATOM 704 N N . LEU A 1 95 ? 10.093 5.645 0.859 1.00 72.31 95 LEU A N 1
ATOM 705 C CA . LEU A 1 95 ? 9.356 6.841 0.436 1.00 72.31 95 LEU A CA 1
ATOM 706 C C . LEU A 1 95 ? 8.128 7.112 1.312 1.00 72.31 95 LEU A C 1
ATOM 708 O O . LEU A 1 95 ? 7.711 8.265 1.469 1.00 72.31 95 LEU A O 1
ATOM 712 N N . VAL A 1 96 ? 7.553 6.065 1.904 1.00 68.44 96 VAL A N 1
ATOM 713 C CA . VAL A 1 96 ? 6.464 6.188 2.871 1.00 68.44 96 VAL A CA 1
ATOM 714 C C . VAL A 1 96 ? 7.075 6.458 4.239 1.00 68.44 96 VAL A C 1
ATOM 716 O O . VAL A 1 96 ? 7.521 5.553 4.939 1.00 68.44 96 VAL A O 1
ATOM 719 N N . LYS A 1 97 ? 7.101 7.736 4.644 1.00 55.06 97 LYS A N 1
ATOM 720 C CA . LYS A 1 97 ? 7.590 8.112 5.977 1.00 55.06 97 LYS A CA 1
ATOM 721 C C . LYS A 1 97 ? 6.872 7.265 7.039 1.00 55.06 97 LYS A C 1
ATOM 723 O O . LYS A 1 97 ? 5.638 7.291 7.084 1.00 55.06 97 LYS A O 1
ATOM 728 N N . PRO A 1 98 ? 7.599 6.562 7.928 1.00 51.94 98 PRO A N 1
ATOM 729 C CA . PRO A 1 98 ? 6.963 5.877 9.038 1.00 51.94 98 PRO A CA 1
ATOM 730 C C . PRO A 1 98 ? 6.201 6.910 9.866 1.00 51.94 98 PRO A C 1
ATOM 732 O O . PRO A 1 98 ? 6.688 8.022 10.088 1.00 51.94 98 PRO A O 1
ATOM 735 N N . VAL A 1 99 ? 5.000 6.548 10.326 1.00 48.16 99 VAL A N 1
ATOM 736 C CA . VAL A 1 99 ? 4.226 7.389 11.243 1.00 48.16 99 VAL A CA 1
ATOM 737 C C . VAL A 1 99 ? 5.105 7.647 12.468 1.00 48.16 99 VAL A C 1
ATOM 739 O O . VAL A 1 99 ? 5.365 6.754 13.276 1.00 48.16 99 VAL A O 1
ATOM 742 N N . CYS A 1 100 ? 5.636 8.863 12.562 1.00 39.59 100 CYS A N 1
ATOM 743 C CA . CYS A 1 100 ? 6.481 9.298 13.660 1.00 39.59 100 CYS A CA 1
ATOM 744 C C . CYS A 1 100 ? 5.690 9.137 14.966 1.00 39.59 100 CYS A C 1
ATOM 746 O O . CYS A 1 100 ? 4.700 9.830 15.182 1.00 39.59 100 CYS A O 1
ATOM 748 N N . LYS A 1 101 ? 6.141 8.254 15.871 1.00 44.75 101 LYS A N 1
ATOM 749 C CA . LYS A 1 101 ? 5.516 8.049 17.197 1.00 44.75 101 LYS A CA 1
ATOM 750 C C . LYS A 1 101 ? 5.477 9.323 18.064 1.00 44.75 101 LYS A C 1
ATOM 752 O O . LYS A 1 101 ? 4.762 9.348 19.059 1.00 44.75 101 LYS A O 1
ATOM 757 N N . HIS A 1 102 ? 6.221 10.367 17.691 1.00 44.25 102 HIS A N 1
ATOM 758 C CA . HIS A 1 102 ? 6.267 11.669 18.368 1.00 44.25 102 HIS A CA 1
ATOM 759 C C . HIS A 1 102 ? 5.454 12.779 17.691 1.00 44.25 102 HIS A C 1
ATOM 761 O O . HIS A 1 102 ? 5.325 13.866 18.245 1.00 44.25 102 HIS A O 1
ATOM 767 N N . CYS A 1 103 ? 4.881 12.511 16.524 1.00 40.97 103 CYS A N 1
ATOM 768 C CA . CYS A 1 103 ? 4.158 13.480 15.722 1.00 40.97 103 CYS A CA 1
ATOM 769 C C . CYS A 1 103 ? 2.703 12.990 15.666 1.00 40.97 103 CYS A C 1
ATOM 771 O O . CYS A 1 103 ? 2.335 12.276 14.741 1.00 40.97 103 CYS A O 1
ATOM 773 N N . GLY A 1 104 ? 1.941 13.243 16.738 1.00 39.56 104 GLY A N 1
ATOM 774 C CA . GLY A 1 104 ? 0.629 12.641 17.018 1.00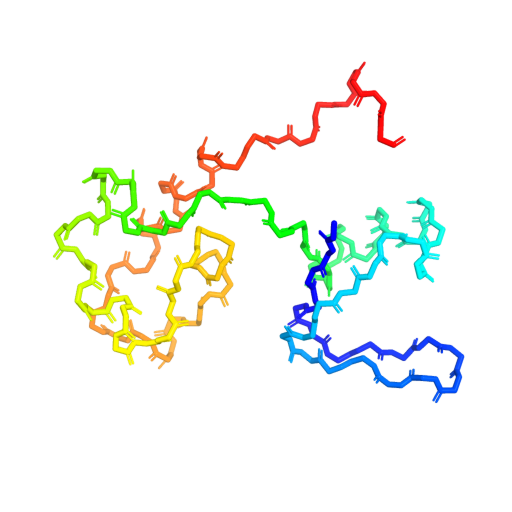 39.56 104 GLY A CA 1
ATOM 775 C C . GLY A 1 104 ? -0.298 12.507 15.802 1.00 39.56 104 GLY A C 1
ATOM 776 O O . GLY A 1 104 ? -0.530 13.481 15.087 1.00 39.56 104 GLY A O 1
ATOM 777 N N . GLY A 1 105 ? -0.799 11.287 15.585 1.00 36.28 105 GLY A N 1
ATOM 778 C CA . GLY A 1 105 ? -1.863 10.982 14.621 1.00 36.28 105 GLY A CA 1
ATOM 779 C C . GLY A 1 105 ? -3.266 11.047 15.210 1.00 36.28 105 GLY A C 1
ATOM 780 O O . GLY A 1 105 ? -3.407 11.443 16.389 1.00 36.28 105 GLY A O 1
#

Sequence (105 aa):
MLRALTNLRHGTMLIRKGDLIRESVFSAKTRGVLIAQGRLAPVQGPPVAVVPQFEPYAASLAAHHIETVGELLDADAEECEDLPLASLQAAATELVKPVCKHCGG

Radius of gyration: 14.58 Å; chains: 1; bounding box: 38×27×36 Å

Foldseek 3Di:
DKAFCAWDDQPPDIDHHGDDDDPVSDDPVVVVVCVVVVGMDHQDFDFLCPDPVCVVVNVLCVVLVNGTLVSLLSDDCVSRVVDPSVVSNVVSVVRRPPPPPPPPD

Secondary structure (DSSP, 8-state):
-EEESS-EEETTEEEPTT-EE-GGGS-HHHHHHHHHTTSEEE----BGGG-GGGGGGHHHHHHTT--BHHHHHH--TTT-TTS-HHHHHHHHHHHS----TTS--